Protein AF-K1T0B7-F1 (afdb_monomer_lite)

pLDDT: mean 89.53, std 9.27, range [50.91, 97.31]

Foldseek 3Di:
DPPVVLVVVCVCCVVDPDEAQDPDDCVVCVVVVHHYDPDDVVVVVVVCVVPPDDDDDDDDPCVVPDDDDDDDD

Structure (mmCIF, N/CA/C/O backbone):
data_AF-K1T0B7-F1
#
_entry.id   AF-K1T0B7-F1
#
loop_
_atom_site.group_PDB
_atom_site.id
_atom_site.type_symbol
_atom_site.label_atom_id
_atom_site.label_alt_id
_atom_site.label_comp_id
_atom_site.label_asym_id
_atom_site.label_entity_id
_atom_site.label_seq_id
_atom_site.pdbx_PDB_ins_code
_atom_site.Cartn_x
_atom_site.Cartn_y
_atom_site.Cartn_z
_atom_site.occupancy
_atom_site.B_iso_or_equiv
_atom_site.auth_seq_id
_atom_site.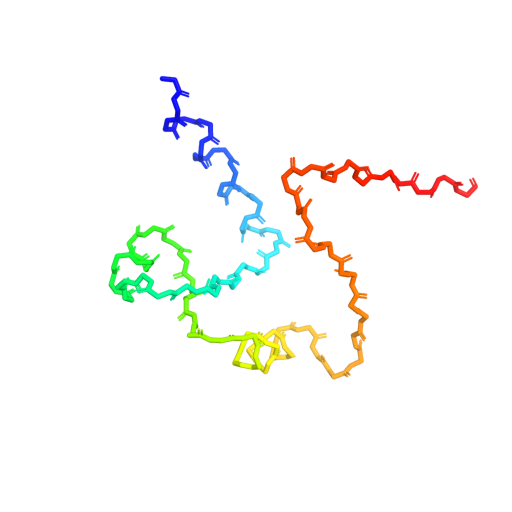auth_comp_id
_atom_site.auth_asym_id
_atom_site.auth_atom_id
_atom_site.pdbx_PDB_model_num
ATOM 1 N N . ILE A 1 1 ? 18.757 13.120 -8.632 1.00 50.91 1 ILE A N 1
ATOM 2 C CA . ILE A 1 1 ? 17.624 13.829 -7.969 1.00 50.91 1 ILE A CA 1
ATOM 3 C C . ILE A 1 1 ? 16.430 12.905 -7.623 1.00 50.91 1 ILE A C 1
ATOM 5 O O . ILE A 1 1 ? 15.658 13.257 -6.737 1.00 50.91 1 ILE A O 1
ATOM 9 N N . GLY A 1 2 ? 16.275 11.721 -8.242 1.00 65.62 2 GLY A N 1
ATOM 10 C CA . GLY A 1 2 ? 15.145 10.807 -7.968 1.00 65.62 2 GLY A CA 1
ATOM 11 C C . GLY A 1 2 ? 15.209 10.048 -6.633 1.00 65.62 2 GLY A C 1
ATOM 12 O O . GLY A 1 2 ? 14.242 10.070 -5.878 1.00 65.62 2 GLY A O 1
ATOM 13 N N . ALA A 1 3 ? 16.357 9.448 -6.294 1.00 71.06 3 ALA A N 1
ATOM 14 C CA . ALA A 1 3 ? 16.489 8.570 -5.121 1.00 71.06 3 ALA A CA 1
ATOM 15 C C . ALA A 1 3 ? 16.165 9.262 -3.782 1.00 71.06 3 ALA A C 1
ATOM 17 O O . ALA A 1 3 ? 15.428 8.721 -2.966 1.00 71.06 3 ALA A O 1
ATOM 18 N N . HIS A 1 4 ? 16.627 10.502 -3.584 1.00 76.50 4 HIS A N 1
ATOM 19 C CA . HIS A 1 4 ? 16.336 11.269 -2.365 1.00 76.50 4 HIS A CA 1
ATOM 20 C C . HIS A 1 4 ? 14.845 11.616 -2.215 1.00 76.50 4 HIS A C 1
ATOM 22 O O . HIS A 1 4 ? 14.346 11.689 -1.095 1.00 76.50 4 HIS A O 1
ATOM 28 N N . LYS A 1 5 ? 14.113 11.805 -3.326 1.00 75.56 5 LYS A N 1
ATOM 29 C CA . LYS A 1 5 ? 12.661 12.042 -3.283 1.00 75.56 5 LYS A CA 1
ATOM 30 C C . LYS A 1 5 ? 11.895 10.759 -2.984 1.00 75.56 5 LYS A C 1
ATOM 32 O O . LYS A 1 5 ? 11.019 10.780 -2.129 1.00 75.56 5 LYS A O 1
ATOM 37 N N . ALA A 1 6 ? 12.254 9.652 -3.635 1.00 78.06 6 ALA A N 1
ATOM 38 C CA . ALA A 1 6 ? 11.657 8.346 -3.358 1.00 78.06 6 ALA A CA 1
ATOM 39 C C . ALA A 1 6 ? 11.862 7.948 -1.887 1.00 78.06 6 ALA A C 1
ATOM 41 O O . ALA A 1 6 ? 10.923 7.515 -1.225 1.00 78.06 6 ALA A O 1
ATOM 42 N N . PHE A 1 7 ? 13.050 8.217 -1.337 1.00 80.75 7 PHE A N 1
ATOM 43 C CA . PHE A 1 7 ? 13.332 8.008 0.080 1.00 80.75 7 PHE A CA 1
ATOM 44 C C . PHE A 1 7 ? 12.472 8.886 1.002 1.00 80.75 7 PHE A C 1
ATOM 46 O O . PHE A 1 7 ? 12.040 8.434 2.052 1.00 80.75 7 PHE A O 1
ATOM 53 N N . ALA A 1 8 ? 12.156 10.129 0.631 1.00 79.94 8 ALA A N 1
ATOM 54 C CA . ALA A 1 8 ? 11.269 10.960 1.448 1.00 79.94 8 ALA A CA 1
ATOM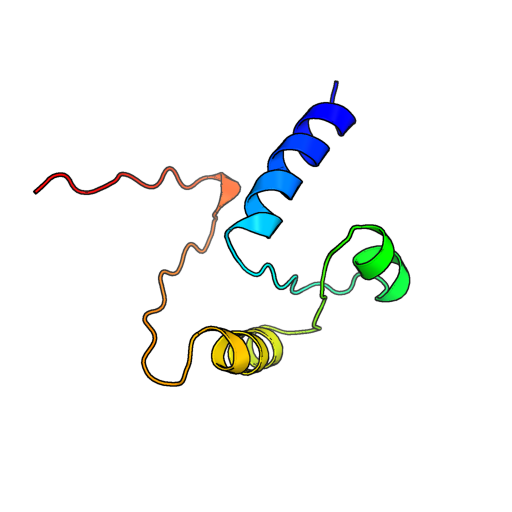 55 C C . ALA A 1 8 ? 9.847 10.373 1.561 1.00 79.94 8 ALA A C 1
ATOM 57 O O . ALA A 1 8 ? 9.219 10.495 2.615 1.00 79.94 8 ALA A O 1
ATOM 58 N N . ILE A 1 9 ? 9.360 9.693 0.515 1.00 74.25 9 ILE A N 1
ATOM 59 C CA . ILE A 1 9 ? 8.046 9.031 0.516 1.00 74.25 9 ILE A CA 1
ATOM 60 C C . ILE A 1 9 ? 8.013 7.841 1.485 1.00 74.25 9 ILE A C 1
ATOM 62 O O . ILE A 1 9 ? 6.987 7.626 2.132 1.00 74.25 9 ILE A O 1
ATOM 66 N N . THR A 1 10 ? 9.1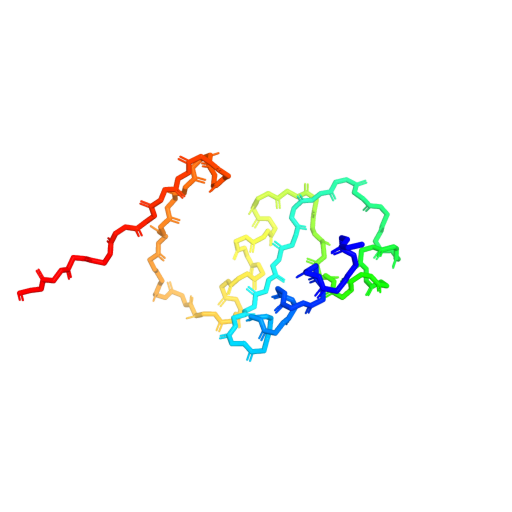35 7.142 1.707 1.00 81.88 10 THR A N 1
ATOM 67 C CA . THR A 1 10 ? 9.185 6.034 2.685 1.00 81.88 10 THR A CA 1
ATOM 68 C C . THR A 1 10 ? 8.912 6.505 4.116 1.00 81.88 10 THR A C 1
ATOM 70 O O . THR A 1 10 ? 8.468 5.726 4.957 1.00 81.88 10 THR A O 1
ATOM 73 N N . ARG A 1 11 ? 9.060 7.805 4.416 1.00 84.12 11 ARG A N 1
ATOM 74 C CA . ARG A 1 11 ? 8.672 8.368 5.719 1.00 84.12 11 ARG A CA 1
ATOM 75 C C . ARG A 1 11 ? 7.179 8.187 6.014 1.00 84.12 11 ARG A C 1
ATOM 77 O O . ARG A 1 11 ? 6.820 8.065 7.185 1.00 84.12 11 ARG A O 1
ATOM 84 N N . LEU A 1 12 ? 6.320 8.156 4.993 1.00 85.06 12 LEU A N 1
ATOM 85 C CA . LEU A 1 12 ? 4.885 7.897 5.160 1.00 85.06 12 LEU A CA 1
ATOM 86 C C . LEU A 1 12 ? 4.604 6.455 5.590 1.00 85.06 12 LEU A C 1
ATOM 88 O O . LEU A 1 12 ? 3.641 6.232 6.319 1.00 85.06 12 LEU A O 1
ATOM 92 N N . MET A 1 13 ? 5.487 5.508 5.258 1.00 86.56 13 MET A N 1
ATOM 93 C CA . MET A 1 13 ? 5.383 4.112 5.703 1.00 86.56 13 MET A CA 1
ATOM 94 C C . MET A 1 13 ? 5.514 3.967 7.229 1.00 86.56 13 MET A C 1
ATOM 96 O O . MET A 1 13 ? 5.143 2.942 7.786 1.00 86.56 13 MET A O 1
ATOM 100 N N . LYS A 1 14 ? 6.001 5.000 7.938 1.00 86.12 14 LYS A N 1
ATOM 101 C CA . LYS A 1 14 ? 5.981 5.049 9.413 1.00 86.12 14 LYS A CA 1
ATOM 102 C C . LYS A 1 14 ? 4.613 5.417 9.995 1.00 86.12 14 LYS A C 1
ATOM 104 O O . LYS A 1 14 ? 4.406 5.245 11.189 1.00 86.12 14 LYS A O 1
ATOM 109 N N . LYS A 1 15 ? 3.725 6.010 9.191 1.00 89.75 15 LYS A N 1
ATOM 110 C CA . LYS A 1 15 ? 2.410 6.512 9.623 1.00 89.75 15 LYS A CA 1
ATOM 111 C C . LYS A 1 15 ? 1.253 5.646 9.135 1.00 89.75 15 LYS A C 1
ATOM 113 O O . LYS A 1 15 ? 0.195 5.672 9.748 1.00 89.75 15 LYS A O 1
ATOM 118 N N . ALA A 1 16 ? 1.446 4.927 8.035 1.00 91.50 16 ALA A N 1
ATOM 119 C CA . ALA A 1 16 ? 0.450 4.049 7.445 1.00 91.50 16 ALA A CA 1
ATOM 120 C C . ALA A 1 16 ? 1.113 2.755 6.976 1.00 91.50 16 ALA A C 1
ATOM 122 O O . ALA A 1 16 ? 2.285 2.757 6.592 1.00 91.50 16 ALA A O 1
ATOM 123 N N . LYS A 1 17 ? 0.352 1.661 6.986 1.00 92.50 17 LYS A N 1
ATOM 124 C CA . LYS A 1 17 ? 0.779 0.391 6.404 1.00 92.50 17 LYS A CA 1
ATOM 125 C C . LYS A 1 17 ? 0.618 0.4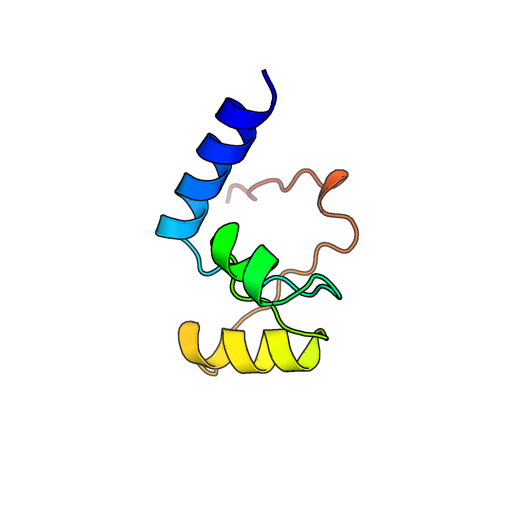58 4.885 1.00 92.50 17 LYS A C 1
ATOM 127 O O . LYS A 1 17 ? -0.449 0.805 4.392 1.00 92.50 17 LYS A O 1
ATOM 132 N N . PHE A 1 18 ? 1.685 0.136 4.159 1.00 93.44 18 PHE A N 1
ATOM 133 C CA . PHE A 1 18 ? 1.680 0.050 2.701 1.00 93.44 18 PHE A CA 1
ATOM 134 C C . PHE A 1 18 ? 1.675 -1.422 2.306 1.00 93.44 18 PHE A C 1
ATOM 136 O O . PHE A 1 18 ? 2.510 -2.188 2.787 1.00 93.44 18 PHE A O 1
ATOM 143 N N . ILE A 1 19 ? 0.751 -1.786 1.423 1.00 95.50 19 ILE A N 1
ATOM 144 C CA . ILE A 1 19 ? 0.666 -3.105 0.801 1.00 95.50 19 ILE A CA 1
ATOM 145 C C . ILE A 1 19 ? 0.773 -2.875 -0.704 1.00 95.50 19 ILE A C 1
ATOM 147 O O . ILE A 1 19 ? 0.047 -2.050 -1.261 1.00 95.50 19 ILE A O 1
ATOM 151 N N . LEU A 1 20 ? 1.729 -3.540 -1.346 1.00 95.56 20 LEU A N 1
ATOM 152 C CA . LEU A 1 20 ? 1.993 -3.398 -2.774 1.00 95.56 20 LEU A CA 1
ATOM 153 C C . LEU A 1 20 ? 1.364 -4.569 -3.531 1.00 95.56 20 LEU A C 1
ATOM 155 O O . LEU A 1 20 ? 1.830 -5.695 -3.417 1.00 95.56 20 LEU A O 1
ATOM 159 N N . VAL A 1 21 ? 0.353 -4.302 -4.351 1.00 96.81 21 VAL A N 1
ATOM 160 C CA . VAL A 1 21 ? -0.163 -5.298 -5.301 1.00 96.81 21 VAL A CA 1
ATOM 161 C C . VAL A 1 21 ? 0.697 -5.242 -6.558 1.00 96.81 21 VAL A C 1
ATOM 163 O O . VAL A 1 21 ? 0.696 -4.229 -7.264 1.00 96.81 21 VAL A O 1
ATOM 166 N N . SER A 1 22 ? 1.502 -6.274 -6.808 1.00 95.81 22 SER A N 1
ATOM 167 C CA . SER A 1 22 ? 2.422 -6.289 -7.948 1.00 95.81 22 SER A CA 1
ATOM 168 C C . SER A 1 22 ? 2.963 -7.685 -8.245 1.00 95.81 22 SER A C 1
ATOM 170 O O . SER A 1 22 ? 3.311 -8.423 -7.331 1.00 95.81 22 SER A O 1
ATOM 172 N N . ALA A 1 23 ? 3.186 -7.969 -9.531 1.00 95.38 23 ALA A N 1
ATOM 173 C CA . ALA A 1 23 ? 3.929 -9.139 -10.009 1.00 95.38 23 ALA A CA 1
ATOM 174 C C . ALA A 1 23 ? 5.462 -9.025 -9.820 1.00 95.38 23 ALA A C 1
ATOM 176 O O . ALA A 1 23 ? 6.227 -9.783 -10.418 1.00 95.38 23 ALA A O 1
ATOM 177 N N . LEU A 1 24 ? 5.935 -8.040 -9.050 1.00 94.50 24 LEU A N 1
ATOM 178 C CA . LEU A 1 24 ? 7.347 -7.886 -8.715 1.00 94.50 24 LEU A CA 1
ATOM 179 C C . LEU A 1 24 ? 7.838 -9.090 -7.903 1.00 94.50 24 LEU A C 1
ATOM 181 O O . LEU A 1 24 ? 7.132 -9.591 -7.028 1.00 94.50 24 LEU A O 1
ATOM 185 N N . ASP A 1 25 ? 9.086 -9.498 -8.136 1.00 94.88 25 ASP A N 1
ATOM 186 C CA . ASP A 1 25 ? 9.741 -10.502 -7.302 1.00 94.88 25 ASP A CA 1
ATOM 187 C C . ASP A 1 25 ? 9.658 -10.119 -5.812 1.00 94.88 25 ASP A C 1
ATOM 189 O O . ASP A 1 25 ? 9.973 -8.992 -5.413 1.00 94.88 25 ASP A O 1
ATOM 193 N N . LYS A 1 26 ? 9.230 -11.072 -4.976 1.00 92.19 26 LYS A N 1
ATOM 194 C CA . LYS A 1 26 ? 8.936 -10.816 -3.559 1.00 92.19 26 LYS A CA 1
ATOM 195 C C . LYS A 1 26 ? 10.183 -10.416 -2.771 1.00 92.19 26 LYS A C 1
ATOM 197 O O . LYS A 1 26 ? 10.076 -9.625 -1.832 1.00 92.19 26 LYS A O 1
ATOM 202 N N . LYS A 1 27 ? 11.365 -10.924 -3.144 1.00 94.00 27 LYS A N 1
ATOM 203 C CA . LYS A 1 27 ? 12.625 -10.540 -2.498 1.00 94.00 27 LYS A CA 1
ATOM 204 C C . LYS A 1 27 ? 12.966 -9.093 -2.843 1.00 94.00 27 LYS A C 1
ATOM 206 O O . LYS A 1 27 ? 13.223 -8.312 -1.932 1.00 94.00 27 LYS A O 1
ATOM 211 N N . LEU A 1 28 ? 12.869 -8.714 -4.116 1.00 93.94 28 LEU A N 1
ATOM 212 C CA . LEU A 1 28 ? 13.077 -7.328 -4.539 1.00 93.94 28 LEU A CA 1
ATOM 213 C C . LEU A 1 28 ? 12.073 -6.363 -3.888 1.00 93.94 28 LEU A C 1
ATOM 215 O O . LEU A 1 28 ? 12.468 -5.301 -3.411 1.00 93.94 28 LEU A O 1
ATOM 219 N N . ALA A 1 29 ? 10.789 -6.722 -3.814 1.00 92.69 29 ALA A N 1
ATOM 220 C CA . ALA A 1 29 ? 9.783 -5.904 -3.133 1.00 92.69 29 ALA A CA 1
ATOM 221 C C . ALA A 1 29 ? 10.138 -5.670 -1.654 1.00 92.69 29 ALA A C 1
ATOM 223 O O . ALA A 1 29 ? 10.068 -4.539 -1.167 1.00 92.69 29 ALA A O 1
ATOM 224 N N . LYS A 1 30 ? 10.591 -6.723 -0.965 1.00 90.62 30 LYS A N 1
ATOM 225 C CA . LYS A 1 30 ? 11.041 -6.652 0.428 1.00 90.62 30 LYS A CA 1
ATOM 226 C C . LYS A 1 30 ? 12.304 -5.805 0.591 1.00 90.62 30 LYS A C 1
ATOM 228 O O . LYS A 1 30 ? 12.375 -5.012 1.529 1.00 90.62 30 LYS A O 1
ATOM 233 N N . ASP A 1 31 ? 13.263 -5.923 -0.325 1.00 91.06 31 ASP A N 1
ATOM 234 C CA . ASP A 1 31 ? 14.472 -5.089 -0.354 1.00 91.06 31 ASP A CA 1
ATOM 235 C C . ASP A 1 31 ? 14.121 -3.599 -0.570 1.00 91.06 31 ASP A C 1
ATOM 237 O O . ASP A 1 31 ? 14.803 -2.710 -0.060 1.00 91.06 31 ASP A O 1
ATOM 241 N N . LEU A 1 32 ? 13.003 -3.320 -1.250 1.00 88.31 32 LEU A N 1
ATOM 242 C CA . LEU A 1 32 ? 12.402 -1.989 -1.404 1.00 88.31 32 LEU A CA 1
ATOM 243 C C . LEU A 1 32 ? 11.474 -1.579 -0.244 1.00 88.31 32 LEU A C 1
ATOM 245 O O . LEU A 1 32 ? 10.821 -0.538 -0.329 1.00 88.31 32 LEU A O 1
ATOM 249 N N . LEU A 1 33 ? 11.452 -2.348 0.850 1.00 88.38 33 LEU A N 1
ATOM 250 C CA . LEU A 1 33 ? 10.665 -2.115 2.070 1.00 88.38 33 LEU A CA 1
ATOM 251 C C . LEU A 1 33 ? 9.144 -2.268 1.901 1.00 88.38 33 LEU A C 1
ATOM 253 O O . LEU A 1 33 ? 8.382 -1.797 2.749 1.00 88.38 33 LEU A O 1
ATOM 257 N N . PHE A 1 34 ? 8.692 -2.935 0.840 1.00 90.50 34 PHE A N 1
ATOM 258 C CA . PHE A 1 34 ? 7.281 -3.245 0.629 1.00 90.50 34 PHE A CA 1
ATOM 259 C C . PHE A 1 34 ? 6.924 -4.652 1.108 1.00 90.50 34 PHE A C 1
ATOM 261 O O . PHE A 1 34 ? 7.702 -5.598 0.989 1.00 90.50 34 PHE A O 1
ATOM 268 N N . GLU A 1 35 ? 5.693 -4.792 1.590 1.00 92.44 35 GLU A N 1
ATOM 269 C CA . GLU A 1 35 ? 5.012 -6.078 1.698 1.00 92.44 35 GLU A CA 1
ATOM 270 C C . GLU A 1 35 ? 4.136 -6.244 0.457 1.00 92.44 35 GLU A C 1
ATOM 272 O O . GLU A 1 35 ? 3.221 -5.445 0.241 1.00 92.44 35 GLU A O 1
ATOM 277 N N . ALA A 1 36 ? 4.480 -7.212 -0.396 1.00 95.69 36 ALA A N 1
ATOM 278 C CA . ALA A 1 36 ? 3.864 -7.370 -1.707 1.00 95.69 36 ALA A CA 1
ATOM 279 C C . ALA A 1 36 ? 2.984 -8.618 -1.809 1.00 95.69 36 ALA A C 1
ATOM 281 O O . ALA A 1 36 ? 3.416 -9.722 -1.476 1.00 95.69 36 ALA A O 1
ATOM 282 N N . VAL A 1 37 ? 1.794 -8.444 -2.372 1.00 97.12 37 VAL A N 1
ATOM 283 C CA . VAL A 1 37 ? 0.785 -9.483 -2.640 1.00 97.12 37 VAL A CA 1
ATOM 284 C C . VAL A 1 37 ? 0.478 -9.534 -4.136 1.00 97.12 37 VAL A C 1
ATOM 286 O O . VAL A 1 37 ? 0.887 -8.625 -4.872 1.00 97.12 37 VAL A O 1
ATOM 289 N N . ASP A 1 38 ? -0.153 -10.609 -4.597 1.00 96.25 38 ASP A N 1
ATOM 290 C CA . ASP A 1 38 ? -0.341 -10.833 -6.037 1.00 96.25 38 ASP A CA 1
ATOM 291 C C . ASP A 1 38 ? -1.620 -10.182 -6.572 1.00 96.25 38 ASP A C 1
ATOM 293 O O . ASP A 1 38 ? -1.645 -9.722 -7.717 1.00 96.25 38 ASP A O 1
ATOM 297 N N . ASP A 1 39 ? -2.642 -10.044 -5.728 1.00 97.31 39 ASP A N 1
ATOM 298 C CA . ASP A 1 39 ? -3.920 -9.453 -6.105 1.00 97.31 39 ASP A CA 1
ATOM 299 C C . ASP A 1 39 ? -4.525 -8.545 -5.020 1.00 97.31 39 ASP A C 1
ATOM 301 O O . ASP A 1 39 ? -3.957 -8.294 -3.953 1.00 97.31 39 ASP A O 1
ATOM 305 N N . VAL A 1 40 ? -5.669 -7.956 -5.362 1.00 95.81 40 VAL A N 1
ATOM 306 C CA . VAL A 1 40 ? -6.368 -6.983 -4.520 1.00 95.81 40 VAL A CA 1
ATOM 307 C C . VAL A 1 40 ? -7.085 -7.659 -3.350 1.00 95.81 40 VAL A C 1
ATOM 309 O O . VAL A 1 40 ? -7.162 -7.057 -2.279 1.00 95.81 40 VAL A O 1
ATOM 312 N N . ASP A 1 41 ? -7.568 -8.888 -3.516 1.00 96.75 41 ASP A N 1
ATOM 313 C CA . ASP A 1 41 ? -8.305 -9.601 -2.470 1.00 96.75 41 ASP A CA 1
ATOM 314 C C . ASP A 1 41 ? -7.352 -9.986 -1.330 1.00 96.75 41 ASP A C 1
ATOM 316 O O . ASP A 1 41 ? -7.644 -9.736 -0.156 1.00 96.75 41 ASP A O 1
ATOM 320 N N . GLU A 1 42 ? -6.151 -10.464 -1.669 1.00 97.25 42 GLU A N 1
ATOM 321 C CA . GLU A 1 42 ? -5.064 -10.675 -0.709 1.00 97.25 42 GLU A CA 1
ATOM 322 C C . GLU A 1 42 ? -4.673 -9.376 0.012 1.00 97.25 42 GLU A C 1
ATOM 324 O O . GLU A 1 42 ? -4.406 -9.381 1.219 1.00 97.25 42 GLU A O 1
ATOM 329 N N . ALA A 1 43 ? -4.656 -8.247 -0.705 1.00 96.94 43 ALA A N 1
ATOM 330 C CA . ALA A 1 43 ? -4.314 -6.952 -0.123 1.00 96.94 43 ALA A CA 1
ATOM 331 C C . ALA A 1 43 ? -5.346 -6.492 0.907 1.00 96.94 43 ALA A C 1
ATOM 333 O O . ALA A 1 43 ? -4.967 -5.977 1.962 1.00 96.94 43 ALA A O 1
ATOM 334 N N . ILE A 1 44 ? -6.635 -6.678 0.614 1.00 95.88 44 ILE A N 1
ATOM 335 C CA . ILE A 1 44 ? -7.731 -6.321 1.520 1.00 95.88 44 ILE A CA 1
ATOM 336 C C . ILE A 1 44 ? -7.697 -7.222 2.757 1.00 95.88 44 ILE A C 1
ATOM 338 O O . ILE A 1 44 ? -7.639 -6.700 3.870 1.00 95.88 44 ILE A O 1
ATOM 342 N N . ALA A 1 45 ? -7.599 -8.543 2.579 1.00 95.75 45 ALA A N 1
ATOM 343 C CA . ALA A 1 45 ? -7.516 -9.491 3.693 1.00 95.75 45 ALA A CA 1
ATOM 344 C C . ALA A 1 45 ? -6.287 -9.248 4.592 1.00 95.75 45 ALA A C 1
ATOM 346 O O . ALA A 1 45 ? -6.312 -9.484 5.803 1.00 95.75 45 ALA A O 1
ATOM 347 N N . LEU A 1 46 ? -5.173 -8.775 4.021 1.00 95.81 46 LEU A N 1
ATOM 348 C CA . LEU A 1 46 ? -4.007 -8.356 4.796 1.00 95.81 46 LEU A CA 1
ATOM 349 C C . LEU A 1 46 ? -4.244 -7.015 5.507 1.00 95.81 46 LEU A C 1
ATOM 351 O O . LEU A 1 46 ? -3.836 -6.870 6.659 1.00 95.81 46 LEU A O 1
ATOM 355 N N . ALA A 1 47 ? -4.894 -6.048 4.855 1.00 96.25 47 ALA A N 1
ATOM 356 C CA . ALA A 1 47 ? -5.201 -4.743 5.435 1.00 96.25 4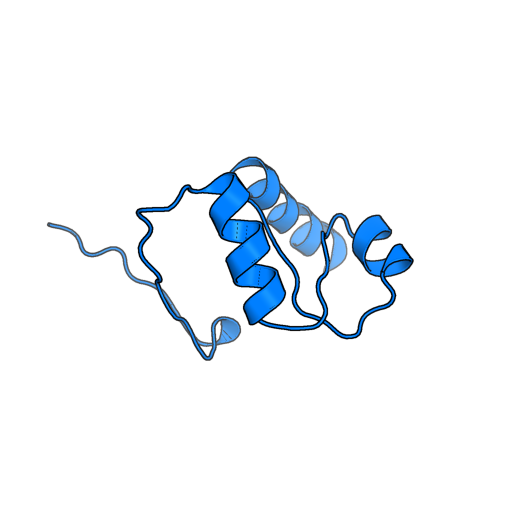7 ALA A CA 1
ATOM 357 C C . ALA A 1 47 ? -6.128 -4.851 6.655 1.00 96.25 47 ALA A C 1
ATOM 359 O O . ALA A 1 47 ? -5.861 -4.195 7.663 1.00 96.25 47 ALA A O 1
ATOM 360 N N . GLU A 1 48 ? -7.149 -5.711 6.601 1.00 95.88 48 GLU A N 1
ATOM 361 C CA . GLU A 1 48 ? -8.095 -5.973 7.701 1.00 95.88 48 GLU A CA 1
ATOM 362 C C . GLU A 1 48 ? -7.381 -6.363 9.002 1.00 95.88 48 GLU A C 1
ATOM 364 O O . GLU A 1 48 ? -7.718 -5.869 10.076 1.00 95.88 48 GLU A O 1
ATOM 369 N N . LYS A 1 49 ? -6.287 -7.132 8.919 1.00 95.56 49 LYS A N 1
ATOM 370 C CA . LYS A 1 49 ? -5.472 -7.498 10.096 1.00 95.56 49 LYS A CA 1
ATOM 371 C C . LYS A 1 49 ? -4.842 -6.291 10.798 1.00 95.56 49 LYS A C 1
ATOM 373 O O . LYS A 1 49 ? -4.446 -6.401 11.957 1.00 95.56 49 LYS A O 1
ATOM 378 N N . TYR A 1 50 ? -4.701 -5.163 10.100 1.00 94.25 50 TYR A N 1
ATOM 379 C CA . TYR A 1 50 ? -4.120 -3.931 10.632 1.00 94.25 50 TYR A CA 1
ATOM 380 C C . TYR A 1 50 ? -5.167 -2.893 11.037 1.00 94.25 50 TYR A C 1
ATOM 382 O O . TYR A 1 50 ? -4.915 -2.139 11.977 1.00 94.25 50 TYR A O 1
ATOM 390 N N . VAL A 1 51 ? -6.295 -2.812 10.325 1.00 94.38 51 VAL A N 1
ATOM 391 C CA . VAL A 1 51 ? -7.319 -1.773 10.547 1.00 94.38 51 VAL A CA 1
ATOM 392 C C . VAL A 1 51 ? -8.556 -2.272 11.301 1.00 94.38 51 VAL A C 1
ATOM 394 O O . VAL A 1 51 ? -9.313 -1.445 11.801 1.00 94.38 51 VAL A O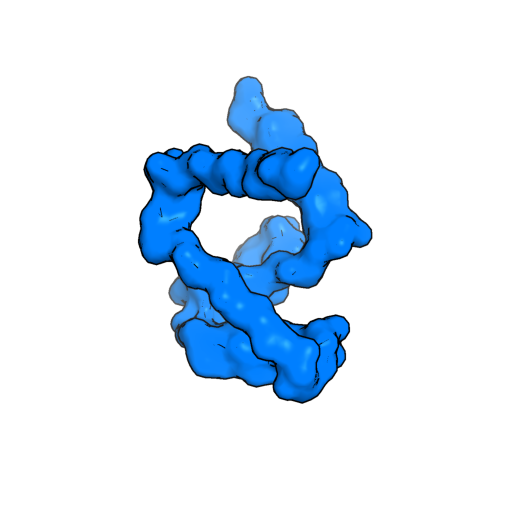 1
ATOM 397 N N . GLY A 1 52 ? -8.721 -3.591 11.440 1.00 94.50 52 GLY A N 1
ATOM 398 C CA . GLY A 1 52 ? -9.901 -4.238 12.013 1.00 94.50 52 GLY A CA 1
ATOM 399 C C . GLY A 1 52 ? -11.041 -4.417 11.006 1.00 94.50 52 GLY A C 1
ATOM 400 O O . GLY A 1 52 ? -10.927 -4.035 9.842 1.00 94.50 52 GLY A O 1
ATOM 401 N N . ASP A 1 53 ? -12.151 -4.980 11.481 1.00 90.94 53 ASP A N 1
ATOM 402 C CA . ASP A 1 53 ? -13.264 -5.428 10.628 1.00 90.94 53 ASP A CA 1
ATOM 403 C C . ASP A 1 53 ? -14.261 -4.305 10.265 1.00 90.94 53 ASP A C 1
ATOM 405 O O . ASP A 1 53 ? -15.037 -4.438 9.323 1.00 90.94 53 ASP A O 1
ATOM 409 N N . ASP A 1 54 ? -14.248 -3.179 10.991 1.00 94.44 54 ASP A N 1
ATOM 410 C CA . ASP A 1 54 ? -15.094 -2.004 10.724 1.00 94.44 54 ASP A CA 1
ATOM 411 C C . ASP A 1 54 ? -14.267 -0.884 10.075 1.00 94.44 54 ASP A C 1
ATOM 413 O O . ASP A 1 54 ? -13.783 0.042 10.735 1.00 94.44 54 ASP A O 1
ATOM 417 N N . TYR A 1 55 ? -14.058 -0.997 8.763 1.00 94.56 55 TYR A N 1
ATOM 418 C CA . TYR A 1 55 ? -13.245 -0.066 7.987 1.00 94.56 55 TYR A CA 1
ATOM 419 C C . TYR A 1 55 ? -14.024 0.572 6.835 1.00 94.56 55 TYR A C 1
ATOM 421 O O . TYR A 1 55 ? -15.041 0.078 6.350 1.00 94.56 55 TYR A O 1
ATOM 429 N N . LYS A 1 56 ? -13.520 1.717 6.369 1.00 95.44 56 LYS A N 1
ATOM 430 C CA . LYS A 1 56 ? -14.050 2.424 5.199 1.00 95.44 56 LYS A CA 1
ATOM 431 C C . LYS A 1 56 ? -13.010 2.422 4.095 1.00 95.44 56 LYS A C 1
ATOM 433 O O . LYS A 1 56 ? -11.834 2.676 4.346 1.00 95.44 56 LYS A O 1
ATOM 438 N N . ILE A 1 57 ? -13.459 2.203 2.865 1.00 94.31 57 ILE A N 1
ATOM 439 C CA . ILE A 1 57 ? -12.602 2.248 1.681 1.00 94.31 57 ILE A CA 1
ATOM 440 C C . ILE A 1 57 ? -12.757 3.607 1.000 1.00 94.31 57 ILE A C 1
ATOM 442 O O . ILE A 1 57 ? -13.858 4.004 0.618 1.00 94.31 57 ILE A O 1
ATOM 446 N N . LEU A 1 58 ? -11.633 4.299 0.800 1.00 93.38 58 LEU A N 1
ATOM 447 C CA . LEU A 1 58 ? -11.524 5.401 -0.151 1.00 93.38 58 LEU A CA 1
ATOM 448 C C . LEU A 1 58 ? -10.828 4.883 -1.412 1.00 93.38 58 LEU A C 1
ATOM 450 O O . LEU A 1 58 ? -9.632 4.597 -1.390 1.00 93.38 58 LEU A O 1
ATOM 454 N N . LEU A 1 59 ? -11.571 4.773 -2.513 1.00 93.38 59 LEU A N 1
ATOM 455 C CA . LEU A 1 59 ? -11.043 4.284 -3.784 1.00 93.38 59 LEU A CA 1
ATOM 456 C C . LEU A 1 59 ? -10.536 5.444 -4.654 1.00 93.38 59 LEU A C 1
ATOM 458 O O . LEU A 1 59 ? -11.281 6.375 -4.953 1.00 93.38 59 LEU A O 1
ATOM 462 N N . MET A 1 60 ? -9.283 5.359 -5.108 1.00 94.50 60 MET A N 1
ATOM 463 C CA . MET A 1 60 ? -8.680 6.286 -6.075 1.00 94.50 60 MET A CA 1
ATOM 464 C C . MET A 1 60 ? -8.151 5.497 -7.285 1.00 94.50 60 MET A C 1
ATOM 466 O O . MET A 1 60 ? -6.992 5.082 -7.270 1.00 94.50 60 MET A O 1
ATOM 470 N N . PRO A 1 61 ? -8.960 5.285 -8.344 1.00 93.38 61 PRO A N 1
ATOM 471 C CA . PRO A 1 61 ? -8.572 4.442 -9.479 1.00 93.38 61 PRO A CA 1
ATOM 472 C C . PRO A 1 61 ? -7.315 4.921 -10.216 1.00 93.38 61 PRO A C 1
ATOM 474 O O . PRO A 1 61 ? -6.596 4.111 -10.788 1.00 93.38 61 PRO A O 1
ATOM 477 N N . GLN A 1 62 ? -7.052 6.233 -10.218 1.00 94.19 62 GLN A N 1
ATOM 478 C CA . GLN A 1 62 ? -5.891 6.856 -10.863 1.00 94.19 62 GLN A CA 1
ATOM 479 C C . GLN A 1 62 ? -5.176 7.790 -9.879 1.00 94.19 62 GLN A C 1
ATOM 481 O O . GLN A 1 62 ? -5.257 9.016 -9.982 1.00 94.19 62 GLN A O 1
ATOM 486 N N . GLY A 1 63 ? -4.485 7.213 -8.894 1.00 90.50 63 GLY A N 1
ATOM 487 C CA . GLY A 1 63 ? -3.850 7.973 -7.810 1.00 90.50 63 GLY A CA 1
ATOM 488 C C . GLY A 1 63 ? -2.831 9.024 -8.274 1.00 90.50 63 GLY A C 1
ATOM 489 O O . GLY A 1 63 ? -2.740 10.086 -7.671 1.00 90.50 63 GLY A O 1
ATOM 490 N N . SER A 1 64 ? -2.113 8.780 -9.376 1.00 90.62 64 SER A N 1
ATOM 491 C CA . SER A 1 64 ? -1.121 9.721 -9.928 1.00 90.62 64 SER A CA 1
ATOM 492 C C . SER A 1 64 ? -1.731 10.986 -10.540 1.00 90.62 64 SER A C 1
ATOM 494 O O . SER A 1 64 ? -1.043 12.000 -10.641 1.00 90.62 64 SER A O 1
ATOM 496 N N . LEU A 1 65 ? -3.004 10.933 -10.941 1.00 94.19 65 LEU A N 1
ATOM 497 C CA . LEU A 1 65 ? -3.753 12.051 -11.529 1.00 94.19 65 LEU A CA 1
ATOM 498 C C . LEU A 1 65 ? -4.791 12.632 -10.560 1.00 94.19 65 LEU A C 1
ATOM 500 O O . LEU A 1 65 ? -5.536 13.543 -10.917 1.00 94.19 65 LEU A O 1
ATOM 504 N N . THR A 1 66 ? -4.858 12.103 -9.338 1.00 92.44 66 THR A N 1
ATOM 505 C CA . THR A 1 66 ? -5.832 12.514 -8.329 1.00 92.44 66 THR A CA 1
ATOM 506 C C . THR A 1 66 ? -5.188 13.488 -7.352 1.00 92.44 66 THR A C 1
ATOM 508 O O . THR A 1 66 ? -4.170 13.181 -6.736 1.00 92.44 66 THR A O 1
ATOM 511 N N . VAL A 1 67 ? -5.814 14.650 -7.161 1.00 93.62 67 VAL A N 1
ATOM 512 C CA . VAL A 1 67 ? -5.437 15.607 -6.114 1.00 93.62 67 VAL A CA 1
ATOM 513 C C . VAL A 1 67 ? -6.529 15.590 -5.041 1.00 93.62 67 VAL A C 1
ATOM 515 O O . VAL A 1 67 ? -7.569 16.224 -5.230 1.00 93.62 67 VAL A O 1
ATOM 518 N N . PRO A 1 68 ? -6.353 14.839 -3.937 1.00 89.94 68 PRO A N 1
ATOM 519 C CA . PRO A 1 68 ? -7.357 14.782 -2.885 1.00 89.94 68 PRO A CA 1
ATOM 520 C C . PRO A 1 68 ? -7.437 16.128 -2.158 1.00 89.94 68 PRO A C 1
ATOM 522 O O . PRO A 1 68 ? -6.425 16.674 -1.717 1.00 89.94 68 PRO A O 1
ATOM 525 N N . VAL A 1 69 ? -8.654 16.649 -2.010 1.00 91.62 69 VAL A N 1
ATOM 526 C CA . VAL A 1 69 ? -8.924 17.880 -1.262 1.00 91.62 69 VAL A CA 1
ATOM 527 C C . VAL A 1 69 ? -9.559 17.507 0.069 1.00 91.62 69 VAL A C 1
ATOM 529 O O . VAL A 1 69 ? -10.552 16.780 0.111 1.00 91.62 69 VAL A O 1
ATOM 532 N N . LEU A 1 70 ? -8.989 18.008 1.165 1.00 87.94 70 LEU A N 1
ATOM 533 C CA . LEU A 1 70 ? -9.617 17.895 2.475 1.00 87.94 70 LEU A CA 1
ATOM 534 C C . LEU A 1 70 ? -10.872 18.762 2.477 1.00 87.94 70 LEU A C 1
ATOM 536 O O . LEU A 1 70 ? -10.813 19.962 2.210 1.00 87.94 70 LEU A O 1
ATOM 540 N N . LYS A 1 71 ? -12.019 18.146 2.756 1.00 81.50 71 LYS A N 1
ATOM 541 C CA . LYS A 1 71 ? -13.257 18.892 2.942 1.00 81.50 71 LYS A CA 1
ATOM 542 C C . LYS A 1 71 ? -13.112 19.667 4.252 1.00 81.50 71 LYS A C 1
ATOM 544 O O . LYS A 1 71 ? -13.053 19.056 5.315 1.00 81.50 71 LYS A O 1
ATOM 549 N N . ASN A 1 72 ? -12.997 20.987 4.167 1.00 71.50 72 ASN A N 1
ATOM 550 C CA . ASN A 1 72 ? -13.132 21.831 5.346 1.00 71.50 72 ASN A CA 1
ATOM 551 C C . ASN A 1 72 ? -14.613 21.816 5.741 1.00 71.50 72 ASN A C 1
ATOM 553 O O . ASN A 1 72 ? -15.470 22.034 4.880 1.00 71.50 72 ASN A O 1
ATOM 557 N N . ASN A 1 73 ? -14.888 21.492 7.004 1.00 56.06 73 ASN A N 1
ATOM 558 C CA . ASN A 1 73 ? -16.206 21.692 7.606 1.00 56.06 73 ASN A CA 1
ATOM 559 C C . ASN A 1 73 ? -16.455 23.182 7.834 1.00 56.06 73 ASN A C 1
ATOM 561 O O . ASN A 1 73 ? -15.484 23.872 8.226 1.00 56.06 73 ASN A O 1
#

Secondary structure (DSSP, 8-state):
-HHHHHHHHHGGGGTS--EEE-SS-HHHHHHTT-EEESSHHHHHHHHHHHH-SS------TTGGG--------

Sequence (73 aa):
IGAHKAFAITRLMKKAKFILVSALDKKLAKDLLFEAVDDVDEAIALAEKYVGDDYKILLMPQGSLTVPVLKNN

InterPro domains:
  IPR043166 LarA-like, C-terminal domain [G3DSA:3.90.226.30] (1-72)
  IPR048520 Lactate racemase, C-terminal domain [PF21113] (9-63)

Organism: NCBI:txid408170

Radius of gyration: 14.33 Å; chains: 1; bounding box: 34×33×24 Å